Protein AF-A0A7W0X2H0-F1 (afdb_monomer_lite)

Foldseek 3Di:
DPDVVVVAVDPVRVVVVVVVVPPDDDQCVQQALVADRDDPVVLVVLLVVADPDDDPPDDVSVNCSPQDALQRLLVVLCVVLVHDSVCQLPCVSPPSNVSSLVCCCPRVVDPLCVSCVVSVHDSVCSVCVPDDPPDDDD

Structure (mmCIF, N/CA/C/O backbone):
data_AF-A0A7W0X2H0-F1
#
_entry.id   AF-A0A7W0X2H0-F1
#
loop_
_atom_site.group_PDB
_atom_site.id
_atom_site.type_symbol
_atom_site.label_atom_id
_atom_site.label_alt_id
_atom_site.label_comp_id
_atom_site.label_asym_id
_atom_site.label_entity_id
_atom_site.label_seq_id
_atom_site.pdbx_PDB_ins_code
_atom_site.Cartn_x
_atom_site.Cartn_y
_atom_site.Cartn_z
_atom_site.occupancy
_atom_site.B_iso_or_equiv
_atom_site.auth_seq_id
_atom_site.auth_comp_id
_atom_site.auth_asym_id
_atom_site.auth_atom_id
_atom_site.pdbx_PDB_model_num
ATOM 1 N N . MET A 1 1 ? -18.647 8.194 25.530 1.00 43.66 1 MET A N 1
ATOM 2 C CA . MET A 1 1 ? -17.695 7.068 25.578 1.00 43.66 1 MET A CA 1
ATOM 3 C C . MET A 1 1 ? -18.472 5.915 26.166 1.00 43.66 1 MET A C 1
ATOM 5 O O . MET A 1 1 ? -18.734 5.948 27.361 1.00 43.66 1 MET A O 1
ATOM 9 N N . ASP A 1 2 ? -18.954 5.002 25.325 1.00 52.41 2 ASP A N 1
ATOM 10 C CA . ASP A 1 2 ? -19.638 3.802 25.806 1.00 52.41 2 ASP A CA 1
ATOM 11 C C . ASP A 1 2 ? -18.669 2.992 26.666 1.00 52.41 2 ASP A C 1
ATOM 13 O O . ASP A 1 2 ? -17.510 2.786 26.295 1.00 52.41 2 ASP A O 1
ATOM 17 N N . ASP A 1 3 ? -19.120 2.616 27.860 1.00 71.25 3 ASP A N 1
ATOM 18 C CA . ASP A 1 3 ? -18.309 1.893 28.826 1.00 71.25 3 ASP A CA 1
ATOM 19 C C . ASP A 1 3 ? -17.981 0.518 28.238 1.00 71.25 3 ASP A C 1
ATOM 21 O O . ASP A 1 3 ? -18.863 -0.318 28.052 1.00 71.25 3 ASP A O 1
ATOM 25 N N . VAL A 1 4 ? -16.706 0.267 27.938 1.00 66.12 4 VAL A N 1
ATOM 26 C CA . VAL A 1 4 ? -16.220 -1.024 27.420 1.00 66.12 4 VAL A CA 1
ATOM 27 C C . VAL A 1 4 ? -16.637 -2.173 28.349 1.00 66.12 4 VAL A C 1
ATOM 29 O O . VAL A 1 4 ? -16.799 -3.305 27.903 1.00 66.12 4 VAL A O 1
ATOM 32 N N . ARG A 1 5 ? -16.901 -1.889 29.632 1.00 62.22 5 ARG A N 1
ATOM 33 C CA . ARG A 1 5 ? -17.443 -2.859 30.594 1.00 62.22 5 ARG A CA 1
ATOM 34 C C . ARG A 1 5 ? -18.857 -3.335 30.253 1.00 62.22 5 ARG A C 1
ATOM 36 O O . ARG A 1 5 ? -19.198 -4.444 30.633 1.00 62.22 5 ARG A O 1
ATOM 43 N N . ALA A 1 6 ? -19.654 -2.564 29.515 1.00 74.88 6 ALA A N 1
ATOM 44 C CA . ALA A 1 6 ? -20.973 -2.990 29.042 1.00 74.88 6 ALA A CA 1
ATOM 45 C C . ALA A 1 6 ? -20.890 -4.075 27.952 1.00 74.88 6 ALA A C 1
ATOM 47 O O . ALA A 1 6 ? -21.833 -4.841 27.777 1.00 74.88 6 ALA A O 1
ATOM 48 N N . LEU A 1 7 ? -19.755 -4.175 27.247 1.00 80.38 7 LEU A N 1
ATOM 49 C CA . LEU A 1 7 ? -19.509 -5.214 26.239 1.00 80.38 7 LEU A CA 1
ATOM 50 C C . LEU A 1 7 ? -19.139 -6.564 26.865 1.00 80.38 7 LEU A C 1
ATOM 52 O O . LEU A 1 7 ? -19.242 -7.597 26.206 1.00 80.38 7 LEU A O 1
ATOM 56 N N . PHE A 1 8 ? -18.717 -6.565 28.133 1.00 85.25 8 PHE A N 1
ATOM 57 C CA . PHE A 1 8 ? -18.277 -7.764 28.830 1.00 85.25 8 PHE A CA 1
ATOM 58 C C . PHE A 1 8 ? -19.107 -7.973 30.098 1.00 85.25 8 PHE A C 1
ATOM 60 O O . PHE A 1 8 ? -18.893 -7.281 31.092 1.00 85.25 8 PHE A O 1
ATOM 67 N N . PRO A 1 9 ? -19.999 -8.979 30.132 1.00 83.81 9 PRO A N 1
ATOM 68 C CA . PRO A 1 9 ? -20.901 -9.199 31.264 1.00 83.81 9 PRO A CA 1
ATOM 69 C C . PRO A 1 9 ? -20.174 -9.556 32.574 1.00 83.81 9 PRO A C 1
ATOM 71 O O . PRO A 1 9 ? -20.783 -9.565 33.639 1.00 83.81 9 PRO A O 1
ATOM 74 N N . SER A 1 10 ? -18.871 -9.862 32.525 1.00 89.56 10 SER A N 1
ATOM 75 C CA . SER A 1 10 ? -18.029 -10.054 33.707 1.00 89.56 10 SER A CA 1
ATOM 76 C C . SER A 1 10 ? -16.546 -9.800 33.412 1.00 89.56 10 SER A C 1
ATOM 78 O O . SER A 1 10 ? -16.099 -9.850 32.263 1.00 89.56 10 SER A O 1
ATOM 80 N N . ARG A 1 11 ? -15.738 -9.631 34.471 1.00 84.50 11 ARG A N 1
ATOM 81 C CA . ARG A 1 11 ? -14.264 -9.598 34.362 1.00 84.50 11 ARG A CA 1
ATOM 82 C C . ARG A 1 11 ? -13.686 -10.883 33.757 1.00 84.50 11 ARG A C 1
ATOM 84 O O . ARG A 1 11 ? -12.679 -10.816 33.062 1.00 84.50 11 ARG A O 1
ATOM 91 N N . GLY A 1 12 ? -14.318 -12.034 34.005 1.00 88.88 12 GLY A N 1
ATOM 92 C CA . GLY A 1 12 ? -13.902 -13.315 33.428 1.00 88.88 12 GLY A CA 1
ATOM 93 C C . GLY A 1 12 ? -14.095 -13.365 31.911 1.00 88.88 12 GLY A C 1
ATOM 94 O O . GLY A 1 12 ? -13.225 -13.874 31.211 1.00 88.88 12 GLY A O 1
ATOM 95 N N . ALA A 1 13 ? -15.183 -12.776 31.403 1.00 86.94 13 ALA A N 1
ATOM 96 C CA . ALA A 1 13 ? -15.444 -12.670 29.966 1.00 86.94 13 ALA A CA 1
ATOM 97 C C . ALA A 1 13 ? -14.427 -11.756 29.265 1.00 86.94 13 ALA A C 1
ATOM 99 O O . ALA A 1 13 ? -13.893 -12.125 28.224 1.00 86.94 13 ALA A O 1
ATOM 100 N N . TYR A 1 14 ? -14.097 -10.609 29.871 1.00 86.31 14 TYR A N 1
ATOM 101 C CA . TYR A 1 14 ? -13.036 -9.735 29.361 1.00 86.31 14 TYR A CA 1
ATOM 102 C C . TYR A 1 14 ? -11.674 -10.438 29.346 1.00 86.31 14 TYR A C 1
ATOM 104 O O . TYR A 1 14 ? -10.964 -10.382 28.347 1.00 86.31 14 TYR A O 1
ATOM 112 N N . ARG A 1 15 ? -11.319 -11.142 30.432 1.00 89.06 15 ARG A N 1
ATOM 113 C CA . ARG A 1 15 ? -10.052 -11.879 30.506 1.00 89.06 15 ARG A CA 1
ATOM 114 C C . ARG A 1 15 ? -9.951 -12.935 29.406 1.00 89.06 15 ARG A C 1
ATOM 116 O O . ARG A 1 15 ? -8.934 -12.973 28.731 1.00 89.06 15 ARG A O 1
ATOM 123 N N . ARG A 1 16 ? -11.010 -13.721 29.187 1.00 88.62 16 ARG A N 1
ATOM 124 C CA . ARG A 1 16 ? -11.045 -14.725 28.116 1.00 88.62 16 ARG A CA 1
ATOM 125 C C . ARG A 1 16 ? -10.884 -14.087 26.733 1.00 88.62 16 ARG A C 1
ATOM 127 O O . ARG A 1 16 ? -10.083 -14.570 25.952 1.00 88.62 16 ARG A O 1
ATOM 134 N N . PHE A 1 17 ? -11.580 -12.983 26.459 1.00 87.31 17 PHE A N 1
ATOM 135 C CA . PHE A 1 17 ? -11.430 -12.248 25.199 1.00 87.31 17 PHE A CA 1
ATOM 136 C C . PHE A 1 17 ? -9.990 -11.755 24.972 1.00 87.31 17 PHE A C 1
ATOM 138 O O . PHE A 1 17 ? -9.471 -11.842 23.864 1.00 87.31 17 PHE A O 1
ATOM 145 N N . VAL A 1 18 ? -9.329 -11.253 26.021 1.00 88.19 18 VAL A N 1
ATOM 146 C CA . VAL A 1 18 ? -7.920 -10.839 25.938 1.00 88.19 18 VAL A CA 1
ATOM 147 C C . VAL A 1 18 ? -7.011 -12.046 25.713 1.00 88.19 18 VAL A C 1
ATOM 149 O O . VAL A 1 18 ? -6.156 -11.986 24.840 1.00 88.19 18 VAL A O 1
ATOM 152 N N . GLU A 1 19 ? -7.205 -13.135 26.459 1.00 90.38 19 GLU A N 1
ATOM 153 C CA . GLU A 1 19 ? -6.441 -14.382 26.306 1.00 90.38 19 GLU A CA 1
ATOM 154 C C . GLU A 1 19 ? -6.577 -14.967 24.892 1.00 90.38 19 GLU A C 1
ATOM 156 O O . GLU A 1 19 ? -5.571 -15.355 24.308 1.00 90.38 19 GLU A O 1
ATOM 161 N N . GLU A 1 20 ? -7.780 -14.951 24.312 1.00 87.25 20 GLU A N 1
ATOM 162 C CA . GLU A 1 20 ? -8.044 -15.369 22.926 1.00 87.25 20 GLU A CA 1
ATOM 163 C C . GLU A 1 20 ? -7.354 -14.468 21.888 1.00 87.25 20 GLU A C 1
ATOM 165 O O . GLU A 1 20 ? -7.015 -14.931 20.805 1.00 87.25 20 GLU A O 1
ATOM 170 N N . GLY A 1 21 ? -7.131 -13.189 22.199 1.00 82.88 21 GLY A N 1
ATOM 171 C CA . GLY A 1 21 ? -6.429 -12.258 21.312 1.00 82.88 21 GLY A CA 1
ATOM 172 C C . GLY A 1 21 ? -4.900 -12.309 21.414 1.00 82.88 21 GLY A C 1
ATOM 173 O O . GLY A 1 21 ? -4.213 -11.760 20.550 1.00 82.88 21 GLY A O 1
ATOM 174 N N . ILE A 1 22 ? -4.340 -12.928 22.458 1.00 86.88 22 ILE A N 1
ATOM 175 C CA . ILE A 1 22 ? -2.886 -13.022 22.642 1.00 86.88 22 ILE A CA 1
ATOM 176 C C . ILE A 1 22 ? -2.322 -14.075 21.684 1.00 86.88 22 ILE A C 1
ATOM 178 O O . ILE A 1 22 ? -2.674 -15.246 21.745 1.00 86.88 22 ILE A O 1
ATOM 182 N N . GLY A 1 23 ? -1.389 -13.660 20.824 1.00 80.38 23 GLY A N 1
ATOM 183 C CA . GLY A 1 23 ? -0.731 -14.545 19.854 1.00 80.38 23 GLY A CA 1
ATOM 184 C C . GLY A 1 23 ? -1.469 -14.678 18.521 1.00 80.38 23 GLY A C 1
ATOM 185 O O . GLY A 1 23 ? -0.906 -15.224 17.574 1.00 80.38 23 GLY A O 1
ATOM 186 N N . GLU A 1 24 ? -2.677 -14.124 18.418 1.00 83.06 24 GLU A N 1
ATOM 187 C CA . GLU A 1 24 ? -3.383 -13.991 17.149 1.00 83.06 24 GLU A CA 1
ATOM 188 C C . GLU A 1 24 ? -2.717 -12.961 16.233 1.00 83.06 24 GLU A C 1
ATOM 190 O O . GLU A 1 24 ? -1.999 -12.049 16.664 1.00 83.06 24 GLU A O 1
ATOM 195 N N . ASN A 1 25 ? -2.972 -13.095 14.930 1.00 80.94 25 ASN A N 1
ATOM 196 C CA . ASN A 1 25 ? -2.461 -12.141 13.955 1.00 80.94 25 ASN A CA 1
ATOM 197 C C . ASN A 1 25 ? -2.979 -10.734 14.267 1.00 80.94 25 ASN A C 1
ATOM 199 O O . ASN A 1 25 ? -4.173 -10.524 14.488 1.00 80.94 25 ASN A O 1
ATOM 203 N N . SER A 1 26 ? -2.078 -9.748 14.227 1.00 80.44 26 SER A N 1
ATOM 204 C CA . SER A 1 26 ? -2.447 -8.349 14.430 1.00 80.44 26 SER A CA 1
ATOM 205 C C . SER A 1 26 ? -3.575 -7.965 13.477 1.00 80.44 26 SER A C 1
ATOM 207 O O . SER A 1 26 ? -3.412 -8.030 12.258 1.00 80.44 26 SER A O 1
ATOM 209 N N . LEU A 1 27 ? -4.706 -7.512 14.024 1.00 74.62 27 LEU A N 1
ATOM 210 C CA . LEU A 1 27 ? -5.824 -7.004 13.225 1.00 74.62 27 LEU A CA 1
ATOM 211 C C . LEU A 1 27 ? -5.348 -5.903 12.270 1.00 74.62 27 LEU A C 1
ATOM 213 O O . LEU A 1 27 ? -5.800 -5.824 11.131 1.00 74.62 27 LEU A O 1
ATOM 217 N N . TRP A 1 28 ? -4.358 -5.116 12.695 1.00 79.81 28 TRP A N 1
ATOM 218 C CA . TRP A 1 28 ? -3.752 -4.043 11.913 1.00 79.81 28 TRP A CA 1
ATOM 219 C C . TRP A 1 28 ? -2.953 -4.522 10.699 1.00 79.81 28 TRP A C 1
ATOM 221 O O . TRP A 1 28 ? -2.717 -3.721 9.798 1.00 79.81 28 TRP A O 1
ATOM 231 N N . ALA A 1 29 ? -2.591 -5.806 10.613 1.00 73.50 29 ALA A N 1
ATOM 232 C CA . ALA A 1 29 ? -1.928 -6.364 9.432 1.00 73.50 29 ALA A CA 1
ATOM 233 C C . ALA A 1 29 ? -2.786 -6.220 8.158 1.00 73.50 29 ALA A C 1
ATOM 235 O O . ALA A 1 29 ? -2.257 -6.143 7.051 1.00 73.50 29 ALA A O 1
ATOM 236 N N . GLY A 1 30 ? -4.114 -6.147 8.309 1.00 73.56 30 GLY A N 1
ATOM 237 C CA . GLY A 1 30 ? -5.059 -5.923 7.214 1.00 73.56 30 GLY A CA 1
ATOM 238 C C . GLY A 1 30 ? -5.415 -4.456 6.954 1.00 73.56 30 GLY A C 1
ATOM 239 O O . GLY A 1 30 ? -6.287 -4.202 6.122 1.00 73.56 30 GLY A O 1
ATOM 240 N N . LEU A 1 31 ? -4.805 -3.495 7.660 1.00 79.50 31 LEU A N 1
ATOM 241 C CA . LEU A 1 31 ? -5.141 -2.077 7.530 1.00 79.50 31 LEU A CA 1
ATOM 242 C C . LEU A 1 31 ? -4.594 -1.503 6.214 1.00 79.50 31 LEU A C 1
ATOM 244 O O . LEU A 1 31 ? -3.391 -1.498 5.960 1.00 79.50 31 LEU A O 1
ATOM 248 N N . ARG A 1 32 ? -5.484 -0.978 5.370 1.00 75.94 32 ARG A N 1
ATOM 249 C CA . ARG A 1 32 ? -5.180 -0.406 4.0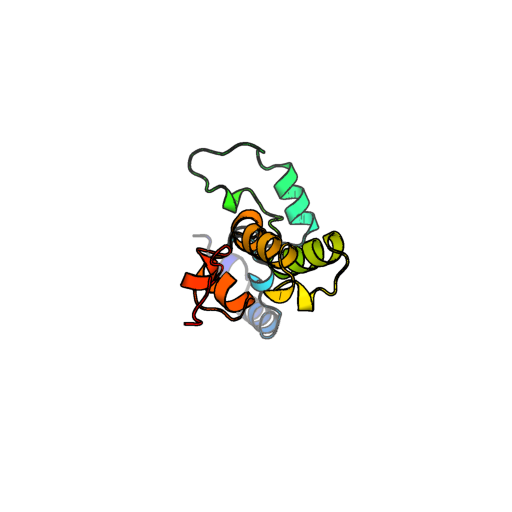52 1.00 75.94 32 ARG A CA 1
ATOM 250 C C . ARG A 1 32 ? -5.416 1.097 4.059 1.00 75.94 32 ARG A C 1
ATOM 252 O O . ARG A 1 32 ? -6.474 1.571 4.477 1.00 75.94 32 ARG A O 1
ATOM 259 N N . GLY A 1 33 ? -4.409 1.850 3.614 1.00 71.69 33 GLY A N 1
ATOM 260 C CA . GLY A 1 33 ? -4.478 3.313 3.535 1.00 71.69 33 GLY A CA 1
ATOM 261 C C . GLY A 1 33 ? -4.759 3.993 4.879 1.00 71.69 33 GLY A C 1
ATOM 262 O O . GLY A 1 33 ? -5.349 5.064 4.883 1.00 71.69 33 GLY A O 1
ATOM 263 N N . GLN A 1 34 ? -4.398 3.345 5.997 1.00 75.50 34 GLN A N 1
ATOM 264 C CA . GLN A 1 34 ? -4.659 3.784 7.380 1.00 75.50 34 GLN A CA 1
ATOM 265 C C . GLN A 1 34 ? -6.146 3.952 7.754 1.00 75.50 34 GLN A C 1
ATOM 267 O O . GLN A 1 34 ? -6.453 4.467 8.824 1.00 75.50 34 GLN A O 1
ATOM 272 N N . ILE A 1 35 ? -7.071 3.509 6.896 1.00 81.69 35 ILE A N 1
ATOM 273 C CA . ILE A 1 35 ? -8.513 3.782 7.040 1.00 81.69 35 ILE A CA 1
ATOM 274 C C . ILE A 1 35 ? -9.346 2.513 6.945 1.00 81.69 35 ILE A C 1
ATOM 276 O O . ILE A 1 35 ? -10.345 2.372 7.649 1.00 81.69 35 ILE A O 1
ATOM 280 N N . TYR A 1 36 ? -8.960 1.583 6.077 1.00 84.62 36 TYR A N 1
ATOM 281 C CA . TYR A 1 36 ? -9.792 0.435 5.762 1.00 84.62 36 TYR A CA 1
ATOM 282 C C . TYR A 1 36 ? -9.245 -0.828 6.403 1.00 84.62 36 TYR A C 1
ATOM 284 O O . TYR A 1 36 ? -8.157 -1.278 6.059 1.00 84.62 36 TYR A O 1
ATOM 292 N N . LEU A 1 37 ? -10.022 -1.423 7.303 1.00 84.50 37 LEU A N 1
ATOM 293 C CA . LEU A 1 37 ? -9.711 -2.706 7.915 1.00 84.50 37 LEU A CA 1
ATOM 294 C C . LEU A 1 37 ? -10.714 -3.753 7.433 1.00 84.50 37 LEU A C 1
ATOM 296 O O . LEU A 1 37 ? -11.894 -3.701 7.776 1.00 84.50 37 LEU A O 1
ATOM 300 N N . GLY A 1 38 ? -10.263 -4.688 6.600 1.00 80.44 38 GLY A N 1
ATOM 301 C CA . GLY A 1 38 ? -11.131 -5.733 6.068 1.00 80.44 38 GLY A CA 1
ATOM 302 C C . GLY A 1 38 ? -10.502 -6.538 4.936 1.00 80.44 38 GLY A C 1
ATOM 303 O O . GLY A 1 38 ? -9.439 -6.206 4.417 1.00 80.44 38 GLY A O 1
ATOM 304 N N . ARG A 1 39 ? -11.189 -7.616 4.545 1.00 81.69 39 ARG A N 1
ATOM 305 C CA . ARG A 1 39 ? -10.789 -8.472 3.417 1.00 81.69 39 ARG A CA 1
ATOM 306 C C . ARG A 1 39 ? -11.021 -7.776 2.074 1.00 81.69 39 ARG A C 1
ATOM 308 O O . ARG A 1 39 ? -11.834 -6.860 1.975 1.00 81.69 39 ARG A O 1
ATOM 315 N N . GLU A 1 40 ? -10.367 -8.264 1.026 1.00 82.12 40 GLU A N 1
ATOM 316 C CA . GLU A 1 40 ? -10.418 -7.675 -0.319 1.00 82.12 40 GLU A CA 1
ATOM 317 C C . GLU A 1 40 ? -11.852 -7.458 -0.841 1.00 82.12 40 GLU A C 1
ATOM 319 O O . GLU A 1 40 ? -12.165 -6.395 -1.372 1.00 82.12 40 GLU A O 1
ATOM 324 N N . ASP A 1 41 ? -12.771 -8.400 -0.607 1.00 85.56 41 ASP A N 1
ATOM 325 C CA . ASP A 1 41 ? -14.176 -8.253 -1.020 1.00 85.56 41 ASP A CA 1
ATOM 326 C C . ASP A 1 41 ? -14.893 -7.089 -0.332 1.00 85.56 41 ASP A C 1
ATOM 328 O O . ASP A 1 41 ? -15.782 -6.464 -0.917 1.00 85.56 41 ASP A O 1
ATOM 332 N N . PHE A 1 42 ? -14.537 -6.796 0.922 1.00 87.31 42 PHE A N 1
ATOM 333 C CA . PHE A 1 42 ? -15.046 -5.620 1.620 1.00 87.31 42 PHE A CA 1
ATOM 334 C C . PHE A 1 42 ? -14.500 -4.346 0.977 1.00 87.31 42 PHE A C 1
ATOM 336 O O . PHE A 1 42 ? -15.283 -3.450 0.669 1.00 87.31 42 PHE A O 1
ATOM 343 N N . LEU A 1 43 ? -13.199 -4.303 0.684 1.00 86.75 43 LEU A N 1
ATOM 344 C CA . LEU A 1 43 ? -12.567 -3.162 0.018 1.00 86.75 43 LEU A CA 1
ATOM 345 C C . LEU A 1 43 ? -13.178 -2.905 -1.365 1.00 86.75 43 LEU A C 1
ATOM 347 O O . LEU A 1 43 ? -13.532 -1.769 -1.661 1.00 86.75 43 LEU A O 1
ATOM 351 N N . LYS A 1 44 ? -13.434 -3.956 -2.157 1.00 88.12 44 LYS A N 1
ATOM 352 C CA . LYS A 1 44 ? -14.156 -3.873 -3.442 1.00 88.12 44 LYS A CA 1
ATOM 353 C C . LYS A 1 44 ? -15.561 -3.290 -3.288 1.00 88.12 44 LYS A C 1
ATOM 355 O O . LYS A 1 44 ? -16.011 -2.515 -4.129 1.00 88.12 44 LYS A O 1
ATOM 360 N N . ARG A 1 45 ? -16.292 -3.662 -2.229 1.00 88.75 45 ARG A N 1
ATOM 361 C CA . ARG A 1 45 ? -17.618 -3.078 -1.947 1.00 88.75 45 ARG A CA 1
ATOM 362 C C . ARG A 1 45 ? -17.524 -1.604 -1.573 1.00 88.75 45 ARG A C 1
ATOM 364 O O . ARG A 1 45 ? -18.395 -0.841 -1.980 1.00 88.75 45 ARG A O 1
ATOM 371 N N . VAL A 1 46 ? -16.514 -1.226 -0.793 1.00 88.25 46 VAL A N 1
ATOM 372 C CA . VAL A 1 46 ? -16.273 0.167 -0.406 1.00 88.25 46 VAL A CA 1
ATOM 373 C C . VAL A 1 46 ? -15.890 0.997 -1.627 1.00 88.25 46 VAL A C 1
ATOM 375 O O . VAL A 1 46 ? -16.508 2.029 -1.849 1.00 88.25 46 VAL A O 1
ATOM 378 N N . GLU A 1 47 ? -14.967 0.519 -2.460 1.00 87.88 47 GLU A N 1
ATOM 379 C CA . GLU A 1 47 ? -14.518 1.213 -3.672 1.00 87.88 47 GLU A CA 1
ATOM 380 C C . GLU A 1 47 ? -15.679 1.579 -4.595 1.00 87.88 47 GLU A C 1
ATOM 382 O O . GLU A 1 47 ? -15.813 2.730 -4.995 1.00 87.88 47 GLU A O 1
ATOM 387 N N . ARG A 1 48 ? -16.596 0.633 -4.841 1.00 88.12 48 ARG A N 1
ATOM 388 C CA . ARG A 1 48 ? -17.796 0.878 -5.659 1.00 88.12 48 ARG A CA 1
ATOM 389 C C . ARG A 1 48 ? -18.726 1.958 -5.103 1.00 88.12 48 ARG A C 1
ATOM 391 O O . ARG A 1 48 ? -19.569 2.460 -5.839 1.00 88.12 48 ARG A O 1
ATOM 398 N N . ARG A 1 49 ? -18.636 2.267 -3.808 1.00 89.00 49 ARG A N 1
ATOM 399 C CA . ARG A 1 49 ? -19.442 3.302 -3.142 1.00 89.00 49 ARG A CA 1
ATOM 400 C C . ARG A 1 49 ? -18.713 4.640 -3.057 1.00 89.00 49 ARG A C 1
ATOM 402 O O . ARG A 1 49 ? -19.354 5.645 -2.755 1.00 89.00 49 ARG A O 1
ATOM 409 N N . LEU A 1 50 ? -17.400 4.659 -3.278 1.00 87.00 50 LEU A N 1
ATOM 410 C CA . LEU A 1 50 ? -16.623 5.887 -3.244 1.00 87.00 50 LEU A CA 1
ATOM 411 C C . LEU A 1 50 ? -16.839 6.685 -4.535 1.00 87.00 50 LEU A C 1
ATOM 413 O O . LEU A 1 50 ? -16.975 6.115 -5.618 1.00 87.00 50 LEU A O 1
ATOM 417 N N . PRO A 1 51 ? -16.878 8.020 -4.445 1.00 82.94 51 PRO A N 1
ATOM 418 C CA . PRO A 1 51 ? -16.974 8.855 -5.628 1.00 82.94 51 PRO A CA 1
ATOM 419 C C . PRO A 1 51 ? -15.671 8.775 -6.433 1.00 82.94 51 PRO A C 1
ATOM 421 O O . PRO A 1 51 ? -14.590 8.989 -5.896 1.00 82.94 51 PRO A O 1
ATOM 424 N N . GLY A 1 52 ? -15.772 8.581 -7.751 1.00 77.69 52 GLY A N 1
ATOM 425 C CA . GLY A 1 52 ? -14.614 8.637 -8.662 1.00 77.69 52 GLY A CA 1
ATOM 426 C C . GLY A 1 52 ? -14.012 10.042 -8.841 1.00 77.69 52 GLY A C 1
ATOM 427 O O . GLY A 1 52 ? -13.045 10.219 -9.578 1.00 77.69 52 GLY A O 1
ATOM 428 N N . ARG A 1 53 ? -14.586 11.057 -8.182 1.00 81.62 53 ARG A N 1
ATOM 429 C CA . ARG A 1 53 ? -14.130 12.452 -8.201 1.00 81.62 53 ARG A CA 1
ATOM 430 C C . ARG A 1 53 ? -13.563 12.856 -6.837 1.00 81.62 53 ARG A C 1
ATOM 432 O O . ARG A 1 53 ? -14.024 12.336 -5.821 1.00 81.62 53 ARG A O 1
ATOM 439 N N . PRO A 1 54 ? -12.630 13.824 -6.788 1.00 82.19 54 PRO A N 1
ATOM 440 C CA . PRO A 1 54 ? -12.134 14.360 -5.526 1.00 82.19 54 PRO A CA 1
ATOM 441 C C . PRO A 1 54 ? -13.275 14.859 -4.631 1.00 82.19 54 PRO A C 1
ATOM 443 O O . PRO A 1 54 ? -14.187 15.545 -5.098 1.00 82.19 54 PRO A O 1
ATOM 446 N N . VAL A 1 55 ? -13.202 14.540 -3.339 1.00 86.06 55 VAL A N 1
ATOM 447 C CA . VAL A 1 55 ? -14.119 15.053 -2.313 1.00 86.06 55 VAL A CA 1
ATOM 448 C C . VAL A 1 55 ? -13.402 16.146 -1.533 1.00 86.06 55 VAL A C 1
ATOM 450 O O . VAL A 1 55 ? -12.274 15.960 -1.079 1.00 86.06 55 VAL A O 1
ATOM 453 N N . LYS A 1 56 ? -14.046 17.306 -1.377 1.00 88.81 56 LYS A N 1
ATOM 454 C CA . LYS A 1 56 ? -13.471 18.429 -0.630 1.00 88.81 56 LYS A CA 1
ATOM 455 C C . LYS A 1 56 ? -13.185 18.000 0.813 1.00 88.81 56 LYS A C 1
ATOM 457 O O . LYS A 1 56 ? -14.065 17.474 1.483 1.00 88.81 56 LYS A O 1
ATOM 462 N N . GLY A 1 57 ? -11.960 18.240 1.279 1.00 85.31 57 GLY A N 1
ATOM 463 C CA . GLY A 1 57 ? -11.535 17.905 2.642 1.00 85.31 57 GLY A CA 1
ATOM 464 C C . GLY A 1 57 ? -11.120 16.446 2.858 1.00 85.31 57 GLY A C 1
ATOM 465 O O . GLY A 1 57 ? -10.750 16.101 3.974 1.00 85.31 57 GLY A O 1
ATOM 466 N N . ILE A 1 58 ? -11.132 15.599 1.821 1.00 82.81 58 ILE A N 1
ATOM 467 C CA . ILE A 1 58 ? -10.658 14.212 1.910 1.00 82.81 58 ILE A CA 1
ATOM 468 C C . ILE A 1 58 ? -9.470 14.022 0.965 1.00 82.81 58 ILE A C 1
ATOM 470 O O . ILE A 1 58 ? -9.542 14.336 -0.224 1.00 82.81 58 ILE A O 1
ATOM 474 N N . ALA A 1 59 ? -8.361 13.500 1.491 1.00 81.44 59 ALA A N 1
ATOM 475 C CA . ALA A 1 59 ? -7.190 13.173 0.685 1.00 81.44 59 ALA A CA 1
ATOM 476 C C . ALA A 1 59 ? -7.521 12.073 -0.337 1.00 81.44 59 ALA A C 1
ATOM 478 O O . ALA A 1 59 ? -8.212 11.109 -0.017 1.00 81.44 59 ALA A O 1
ATOM 479 N N . ARG A 1 60 ? -6.982 12.166 -1.561 1.00 78.88 60 ARG A N 1
ATOM 480 C CA . ARG A 1 60 ? -7.225 11.155 -2.615 1.00 78.88 60 ARG A CA 1
ATOM 481 C C . ARG A 1 60 ? -6.803 9.748 -2.191 1.00 78.88 60 ARG A C 1
ATOM 483 O O . ARG A 1 60 ? -7.480 8.793 -2.535 1.00 78.88 60 ARG A O 1
ATOM 490 N N . SER A 1 61 ? -5.749 9.626 -1.383 1.00 76.31 61 SER A N 1
ATOM 491 C CA . SER A 1 61 ? -5.306 8.348 -0.809 1.00 76.31 61 SER A CA 1
ATOM 492 C C . SER A 1 61 ? -6.358 7.656 0.046 1.00 76.31 61 SER A C 1
ATOM 494 O O . SER A 1 61 ? -6.367 6.434 0.125 1.00 76.31 61 SER A O 1
ATOM 496 N N . HIS A 1 62 ? -7.254 8.423 0.661 1.00 81.94 62 HIS A N 1
ATOM 497 C CA . HIS A 1 62 ? -8.355 7.891 1.453 1.00 81.94 62 HIS A CA 1
ATOM 498 C C . HIS A 1 62 ? -9.521 7.434 0.580 1.00 81.94 62 HIS A C 1
ATOM 500 O O . HIS A 1 62 ? -10.453 6.848 1.100 1.00 81.94 62 HIS A O 1
ATOM 506 N N . LEU A 1 63 ? -9.497 7.712 -0.726 1.00 83.88 63 LEU A N 1
ATOM 507 C CA . LEU A 1 63 ? -10.539 7.323 -1.674 1.00 83.88 63 LEU A CA 1
ATOM 508 C C . LEU A 1 63 ? -10.127 6.110 -2.530 1.00 83.88 63 LEU A C 1
ATOM 510 O O . LEU A 1 63 ? -10.855 5.734 -3.442 1.00 83.88 63 LEU A O 1
ATOM 514 N N . GLU A 1 64 ? -8.978 5.492 -2.240 1.00 83.25 64 GLU A N 1
ATOM 515 C CA . GLU A 1 64 ? -8.384 4.402 -3.029 1.00 83.25 64 GLU A CA 1
ATOM 516 C C . GLU A 1 64 ? -8.162 3.141 -2.161 1.00 83.25 64 GLU A C 1
ATOM 518 O O . GLU A 1 64 ? -7.028 2.793 -1.828 1.00 83.25 64 GLU A O 1
ATOM 523 N N . PRO A 1 65 ? -9.231 2.432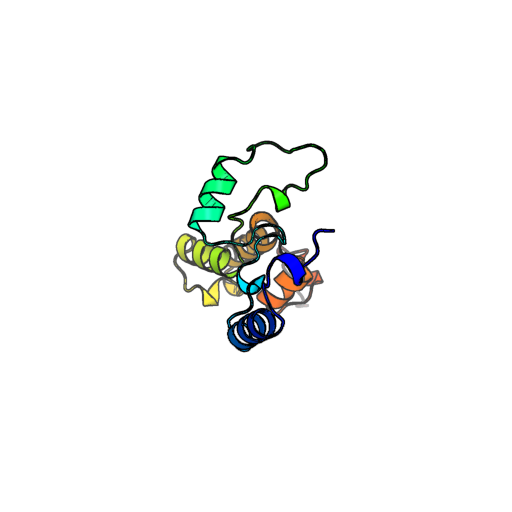 -1.752 1.00 83.38 65 PRO A N 1
ATOM 524 C CA . PRO A 1 65 ? -9.139 1.279 -0.850 1.00 83.38 65 PRO A CA 1
ATOM 525 C C . PRO A 1 65 ? -8.415 0.067 -1.459 1.00 83.38 65 PRO A C 1
ATOM 527 O O . PRO A 1 65 ? -7.844 -0.723 -0.710 1.00 83.38 65 PRO A O 1
ATOM 530 N N . LEU A 1 66 ? -8.408 -0.084 -2.790 1.00 82.69 66 LEU A N 1
ATOM 531 C CA . LEU A 1 66 ? -7.674 -1.140 -3.507 1.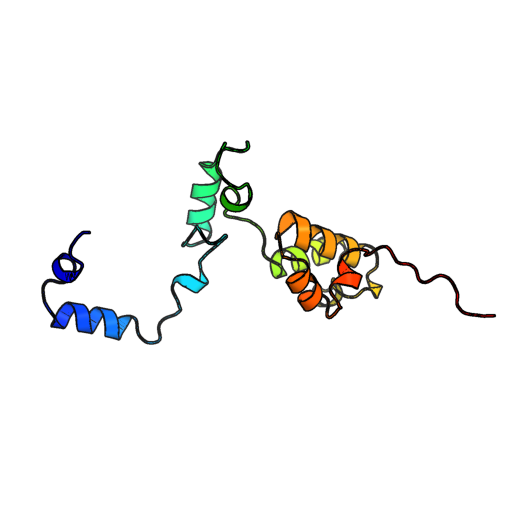00 82.69 66 LEU A CA 1
ATOM 532 C C . LEU A 1 66 ? -6.345 -0.653 -4.090 1.00 82.69 66 LEU A C 1
ATOM 534 O O . LEU A 1 66 ? -5.828 -1.242 -5.041 1.00 82.69 66 LEU A O 1
ATOM 538 N N . ARG A 1 67 ? -5.774 0.416 -3.525 1.00 84.31 67 ARG A N 1
ATOM 539 C CA . ARG A 1 67 ? -4.457 0.896 -3.931 1.00 84.31 67 ARG A CA 1
ATOM 540 C C . ARG A 1 67 ? -3.446 -0.268 -3.953 1.00 84.31 67 ARG A C 1
ATOM 542 O O . ARG A 1 67 ? -3.293 -0.950 -2.933 1.00 84.31 67 ARG A O 1
ATOM 549 N N . PRO A 1 68 ? -2.749 -0.504 -5.079 1.00 84.62 68 PRO A N 1
ATOM 550 C CA . PRO A 1 68 ? -1.786 -1.592 -5.174 1.00 84.62 68 PRO A CA 1
ATOM 551 C C . PRO A 1 68 ? -0.599 -1.342 -4.238 1.00 84.62 68 PRO A C 1
ATOM 553 O O . PRO A 1 68 ? -0.102 -0.224 -4.127 1.00 84.62 68 PRO A O 1
ATOM 556 N N . GLY A 1 69 ? -0.137 -2.395 -3.563 1.00 83.44 69 GLY A N 1
ATOM 557 C CA . GLY A 1 69 ? 1.123 -2.365 -2.815 1.00 83.44 69 GLY A CA 1
ATOM 558 C C . GLY A 1 69 ? 2.338 -2.579 -3.724 1.00 83.44 69 GLY A C 1
ATOM 559 O O . GLY A 1 69 ? 2.178 -2.944 -4.889 1.00 83.44 69 GLY A O 1
ATOM 560 N N . ALA A 1 70 ? 3.548 -2.421 -3.176 1.00 84.50 70 ALA A N 1
ATOM 561 C CA . ALA A 1 70 ? 4.811 -2.569 -3.913 1.00 84.50 70 ALA A CA 1
ATOM 562 C C . ALA A 1 70 ? 4.903 -3.890 -4.696 1.00 84.50 70 ALA A C 1
ATOM 564 O O . ALA A 1 70 ? 5.032 -3.872 -5.915 1.00 84.50 70 ALA A O 1
ATOM 565 N N . ALA A 1 71 ? 4.674 -5.020 -4.022 1.00 85.31 71 ALA A N 1
ATOM 566 C CA . ALA A 1 71 ? 4.714 -6.344 -4.646 1.00 85.31 71 ALA A CA 1
ATOM 567 C C . ALA A 1 71 ? 3.713 -6.507 -5.809 1.00 85.31 71 ALA A C 1
ATOM 569 O O . ALA A 1 71 ? 3.996 -7.191 -6.789 1.00 85.31 71 ALA A O 1
ATOM 570 N N . ALA A 1 72 ? 2.541 -5.863 -5.729 1.00 87.25 72 ALA A N 1
ATOM 571 C CA . ALA A 1 72 ? 1.555 -5.898 -6.809 1.00 87.25 72 ALA A CA 1
ATOM 572 C C . ALA A 1 72 ? 2.003 -5.056 -8.015 1.00 87.25 72 ALA A C 1
ATOM 574 O O . ALA A 1 72 ? 1.765 -5.450 -9.157 1.00 87.25 72 ALA A O 1
ATOM 575 N N . ILE A 1 73 ? 2.675 -3.924 -7.767 1.00 90.56 73 ILE A N 1
ATOM 576 C CA . ILE A 1 73 ? 3.309 -3.123 -8.820 1.00 90.56 73 ILE A CA 1
ATOM 577 C C . ILE A 1 73 ? 4.429 -3.921 -9.489 1.00 90.56 73 ILE A C 1
ATOM 579 O O . ILE A 1 73 ? 4.422 -4.041 -10.712 1.00 90.56 73 ILE A O 1
ATOM 583 N N . GLU A 1 74 ? 5.338 -4.511 -8.712 1.00 90.62 74 GLU A N 1
ATOM 584 C CA . GLU A 1 74 ? 6.445 -5.323 -9.231 1.00 90.62 74 GLU A CA 1
ATOM 585 C C . GLU A 1 74 ? 5.933 -6.469 -10.106 1.00 90.62 74 GLU A C 1
ATOM 587 O O . GLU A 1 74 ? 6.331 -6.580 -11.263 1.00 90.62 74 GLU A O 1
ATOM 592 N N . ALA A 1 75 ? 4.973 -7.258 -9.614 1.00 90.38 75 ALA A N 1
ATOM 593 C CA . ALA A 1 75 ? 4.373 -8.347 -10.382 1.00 90.38 75 ALA A CA 1
ATOM 594 C C . ALA A 1 75 ? 3.687 -7.859 -11.674 1.00 90.38 75 ALA A C 1
ATOM 596 O O . ALA A 1 75 ? 3.801 -8.499 -12.724 1.00 90.38 75 ALA A O 1
ATOM 597 N N . GLY A 1 76 ? 2.985 -6.722 -11.617 1.00 92.75 76 GLY A N 1
ATOM 598 C CA . GLY A 1 76 ? 2.328 -6.122 -12.779 1.00 92.75 76 GLY A CA 1
ATOM 599 C C . GLY A 1 76 ? 3.321 -5.677 -13.854 1.00 92.75 76 GLY A C 1
ATOM 600 O O . GLY A 1 76 ? 3.126 -5.972 -15.036 1.00 92.75 76 GLY A O 1
ATOM 601 N N . VAL A 1 77 ? 4.410 -5.025 -13.443 1.00 93.81 77 VAL A N 1
ATOM 602 C CA . VAL A 1 77 ? 5.482 -4.589 -14.346 1.00 93.81 77 VAL A CA 1
ATOM 603 C C . VAL A 1 77 ? 6.231 -5.793 -14.914 1.00 93.81 77 VAL A C 1
ATOM 605 O O . VAL A 1 77 ? 6.406 -5.865 -16.129 1.00 93.81 77 VAL A O 1
ATOM 608 N N . ALA A 1 78 ? 6.584 -6.788 -14.094 1.00 94.19 78 ALA A N 1
ATOM 609 C CA . ALA A 1 78 ? 7.249 -8.003 -14.574 1.00 94.19 78 ALA A CA 1
ATOM 610 C C . ALA A 1 78 ? 6.426 -8.698 -15.663 1.00 94.19 78 ALA A C 1
ATOM 612 O O . ALA A 1 78 ? 6.952 -9.071 -16.710 1.00 94.19 78 ALA A O 1
ATOM 613 N N . LYS A 1 79 ? 5.108 -8.803 -15.455 1.00 96.00 79 LYS A N 1
ATOM 614 C CA . LYS A 1 79 ? 4.185 -9.362 -16.446 1.00 96.00 79 LYS A CA 1
ATOM 615 C C . LYS A 1 79 ? 4.154 -8.540 -17.737 1.00 96.00 79 LYS A C 1
ATOM 617 O O . LYS A 1 79 ? 4.197 -9.126 -18.818 1.00 96.00 79 LYS A O 1
ATOM 622 N N . ALA A 1 80 ? 4.080 -7.212 -17.641 1.00 95.44 80 ALA A N 1
ATOM 623 C CA . ALA A 1 80 ? 4.026 -6.326 -18.806 1.00 95.44 80 ALA A CA 1
ATOM 624 C C . ALA A 1 80 ? 5.307 -6.400 -19.655 1.00 95.44 80 ALA A C 1
ATOM 626 O O . ALA A 1 80 ? 5.229 -6.466 -20.881 1.00 95.44 80 ALA A O 1
ATOM 627 N N . TYR A 1 81 ? 6.468 -6.471 -19.001 1.00 93.81 81 TYR A N 1
ATOM 628 C CA . TYR A 1 81 ? 7.782 -6.551 -19.645 1.00 93.81 81 TYR A CA 1
ATOM 629 C C . TYR A 1 81 ? 8.276 -7.993 -19.861 1.00 93.81 81 TYR A C 1
ATOM 631 O O . TYR A 1 81 ? 9.392 -8.190 -20.332 1.00 93.81 81 TYR A O 1
ATOM 639 N N . ARG A 1 82 ? 7.447 -9.003 -19.549 1.00 95.31 82 ARG A N 1
ATOM 640 C CA . ARG A 1 82 ? 7.754 -10.444 -19.665 1.00 95.31 82 ARG A CA 1
ATOM 641 C C . ARG A 1 82 ? 9.092 -10.829 -19.024 1.00 95.31 82 ARG A C 1
ATOM 643 O O . ARG A 1 82 ? 9.906 -11.524 -19.627 1.00 95.31 82 ARG A O 1
ATOM 650 N N . MET A 1 83 ? 9.304 -10.386 -17.792 1.00 93.25 83 MET A N 1
ATOM 651 C CA . MET A 1 83 ? 10.509 -10.675 -17.017 1.00 93.25 83 MET A CA 1
ATOM 652 C C . MET A 1 83 ? 10.181 -11.234 -15.637 1.00 93.25 83 MET A C 1
ATOM 654 O O . MET A 1 83 ? 9.032 -11.221 -15.194 1.00 93.25 83 MET A O 1
ATOM 658 N N . ALA A 1 84 ? 11.208 -11.744 -14.964 1.00 87.94 84 ALA A N 1
ATOM 659 C CA . ALA A 1 84 ? 11.086 -12.231 -13.602 1.00 87.94 84 ALA A CA 1
ATOM 660 C C . ALA A 1 84 ? 10.871 -11.048 -12.622 1.00 87.94 84 ALA A C 1
ATOM 662 O O . ALA A 1 84 ? 11.523 -10.012 -12.790 1.00 87.94 84 ALA A O 1
ATOM 663 N N . PRO A 1 85 ? 9.949 -11.153 -11.639 1.00 81.50 85 PRO A N 1
ATOM 664 C CA . PRO A 1 85 ? 9.619 -10.054 -10.720 1.00 81.50 85 PRO A CA 1
ATOM 665 C C . PRO A 1 85 ? 10.809 -9.508 -9.930 1.00 81.50 85 PRO A C 1
ATOM 667 O O . PRO A 1 85 ? 10.931 -8.297 -9.773 1.00 81.50 85 PRO A O 1
ATOM 670 N N . ASP A 1 86 ? 11.721 -10.385 -9.517 1.00 83.88 86 ASP A N 1
ATOM 671 C CA . ASP A 1 86 ? 12.967 -10.048 -8.821 1.00 83.88 86 ASP A CA 1
ATOM 672 C C . ASP A 1 86 ? 13.887 -9.135 -9.646 1.00 83.88 86 ASP A C 1
ATOM 674 O O . ASP A 1 86 ? 14.702 -8.410 -9.081 1.00 83.88 86 ASP A O 1
ATOM 678 N N . ARG A 1 87 ? 13.724 -9.100 -10.976 1.00 86.31 87 ARG A N 1
ATOM 679 C CA . ARG A 1 87 ? 14.525 -8.247 -11.863 1.00 86.31 87 ARG A CA 1
ATOM 680 C C . ARG A 1 87 ? 13.940 -6.872 -12.141 1.00 86.31 87 ARG A C 1
ATOM 682 O O . ARG A 1 87 ? 14.643 -6.016 -12.681 1.00 86.31 87 ARG A O 1
ATOM 689 N N . VAL A 1 88 ? 12.682 -6.634 -11.787 1.00 87.75 88 VAL A N 1
ATOM 690 C CA . VAL A 1 88 ? 11.963 -5.398 -12.138 1.00 87.75 88 VAL A CA 1
ATOM 691 C C . VAL A 1 88 ? 12.627 -4.159 -11.537 1.00 87.75 88 VAL A C 1
ATOM 693 O O . VAL A 1 88 ? 12.699 -3.120 -12.189 1.00 87.75 88 VAL A O 1
ATOM 696 N N . LEU A 1 89 ? 13.152 -4.277 -10.316 1.00 87.56 89 LEU A N 1
ATOM 697 C CA . LEU A 1 89 ? 13.781 -3.174 -9.588 1.00 87.56 89 LEU A CA 1
ATOM 698 C C . LEU A 1 89 ? 15.297 -3.057 -9.823 1.00 87.56 89 LEU A C 1
ATOM 700 O O . LEU A 1 89 ? 15.940 -2.189 -9.235 1.00 87.56 89 LEU A O 1
ATOM 704 N N . HIS A 1 90 ? 15.878 -3.849 -10.730 1.00 86.81 90 HIS A N 1
ATOM 705 C CA . HIS A 1 90 ? 17.264 -3.655 -11.156 1.00 86.81 90 HIS A CA 1
ATOM 706 C C . HIS A 1 90 ? 17.371 -2.563 -12.222 1.00 86.81 90 HIS A C 1
ATOM 708 O O . HIS A 1 90 ? 16.695 -2.617 -13.246 1.00 86.81 90 HIS A O 1
ATOM 714 N N . ARG A 1 91 ? 18.308 -1.620 -12.054 1.00 82.38 91 ARG A N 1
ATOM 715 C CA . ARG A 1 91 ? 18.561 -0.544 -13.036 1.00 82.38 91 ARG A CA 1
ATOM 716 C C . ARG A 1 91 ? 18.876 -1.051 -14.447 1.00 82.38 91 ARG A C 1
ATOM 718 O O . ARG A 1 91 ? 18.500 -0.407 -15.419 1.00 82.38 91 ARG A O 1
ATOM 725 N N . ALA A 1 92 ? 19.511 -2.219 -14.560 1.00 86.06 92 ALA A N 1
ATOM 726 C CA . ALA A 1 92 ? 19.809 -2.862 -15.843 1.00 86.06 92 ALA A CA 1
ATOM 727 C C . ALA A 1 92 ? 18.546 -3.224 -16.651 1.00 86.06 92 ALA A C 1
ATOM 729 O O . ALA A 1 92 ? 18.622 -3.415 -17.861 1.00 86.06 92 ALA A O 1
ATOM 730 N N . SER A 1 93 ? 17.379 -3.277 -16.002 1.00 86.94 93 SER A N 1
ATOM 731 C CA . SER A 1 93 ? 16.083 -3.531 -16.638 1.00 86.94 93 SER A CA 1
ATOM 732 C C . SER A 1 93 ? 15.502 -2.296 -17.347 1.00 86.94 93 SER A C 1
ATOM 734 O O . SER A 1 93 ? 14.401 -2.370 -17.897 1.00 86.94 93 SER A O 1
ATOM 736 N N . GLY A 1 94 ? 16.225 -1.166 -17.348 1.00 90.44 94 GLY A N 1
ATOM 737 C CA . GLY A 1 94 ? 15.951 0.016 -18.167 1.00 90.44 94 GLY A CA 1
ATOM 738 C C . GLY A 1 94 ? 14.539 0.568 -17.974 1.00 90.44 94 GLY A C 1
ATOM 739 O O . GLY A 1 94 ? 14.180 1.052 -16.901 1.00 90.44 94 GLY A O 1
ATOM 740 N N . GLU A 1 95 ? 13.716 0.480 -19.016 1.00 91.19 95 GLU A N 1
ATOM 741 C CA . GLU A 1 95 ? 12.339 0.986 -19.008 1.00 91.19 95 GLU A CA 1
ATOM 742 C C . GLU A 1 95 ? 11.437 0.289 -17.980 1.00 91.19 95 GLU A C 1
ATOM 744 O O . GLU A 1 95 ? 10.580 0.941 -17.384 1.00 91.19 95 GLU A O 1
ATOM 749 N N . ALA A 1 96 ? 11.656 -1.001 -17.697 1.00 90.50 96 ALA A N 1
ATOM 750 C CA . ALA A 1 96 ? 10.897 -1.701 -16.659 1.00 90.50 96 ALA A CA 1
ATOM 751 C C . ALA A 1 96 ? 11.179 -1.112 -15.266 1.00 90.50 96 ALA A C 1
ATOM 753 O O . ALA A 1 96 ? 10.253 -0.912 -14.478 1.00 90.50 96 ALA A O 1
ATOM 754 N N . TYR A 1 97 ? 12.437 -0.750 -14.995 1.00 90.38 97 TYR A N 1
ATOM 755 C CA . TYR A 1 97 ? 12.838 -0.094 -13.751 1.00 90.38 97 TYR A CA 1
ATOM 756 C C . TYR A 1 97 ? 12.199 1.292 -13.618 1.00 90.38 97 TYR A C 1
ATOM 758 O O . TYR A 1 97 ? 11.588 1.599 -12.592 1.00 90.38 97 TYR A O 1
ATOM 766 N N . LYS A 1 98 ? 12.267 2.118 -14.672 1.00 91.19 98 LYS A N 1
ATOM 767 C CA . LYS A 1 98 ? 11.647 3.455 -14.679 1.00 91.19 98 LYS A CA 1
ATOM 768 C C . LYS A 1 98 ? 10.134 3.370 -14.464 1.00 91.19 98 LYS A C 1
ATOM 770 O O . LYS A 1 98 ? 9.590 4.105 -13.637 1.00 91.19 98 LYS A O 1
ATOM 775 N N . ALA A 1 99 ? 9.465 2.441 -15.150 1.00 91.25 99 ALA A N 1
ATOM 776 C CA . ALA A 1 99 ? 8.035 2.197 -14.988 1.00 91.25 99 ALA A CA 1
ATOM 777 C C . ALA A 1 99 ? 7.692 1.760 -13.555 1.00 91.25 99 ALA A C 1
ATOM 779 O O . ALA A 1 99 ? 6.751 2.292 -12.961 1.00 91.25 99 ALA A O 1
ATOM 780 N N . ALA A 1 100 ? 8.471 0.847 -12.971 1.00 91.31 100 ALA A N 1
ATOM 781 C CA . ALA A 1 100 ? 8.271 0.396 -11.599 1.00 91.31 100 ALA A CA 1
ATOM 782 C C . ALA A 1 100 ? 8.444 1.537 -10.589 1.00 91.31 100 ALA A C 1
ATOM 784 O O . ALA A 1 100 ? 7.539 1.779 -9.794 1.00 91.31 100 ALA A O 1
ATOM 785 N N . VAL A 1 101 ? 9.538 2.302 -10.660 1.00 89.44 101 VAL A N 1
ATOM 786 C CA . VAL A 1 101 ? 9.781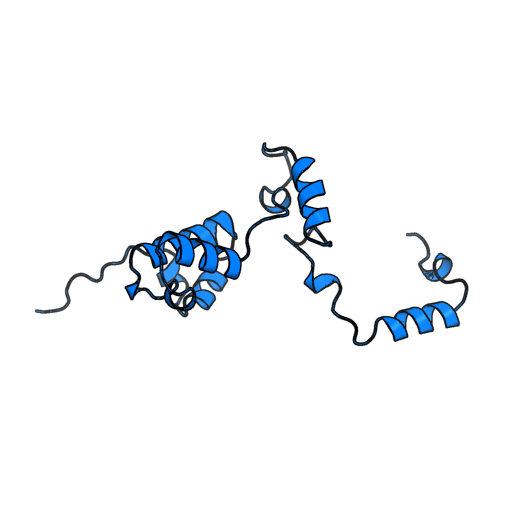 3.459 -9.779 1.00 89.44 101 VAL A CA 1
ATOM 787 C C . VAL A 1 101 ? 8.660 4.494 -9.894 1.00 89.44 101 VAL A C 1
ATOM 789 O O . VAL A 1 101 ? 8.139 4.968 -8.876 1.00 89.44 101 VAL A O 1
ATOM 792 N N . TYR A 1 102 ? 8.234 4.809 -11.121 1.00 90.25 102 TYR A N 1
ATOM 793 C CA . TYR A 1 102 ? 7.116 5.717 -11.363 1.00 90.25 102 TYR A CA 1
ATOM 794 C C . TYR A 1 102 ? 5.822 5.213 -10.712 1.00 90.25 102 TYR A C 1
ATOM 796 O O . TYR A 1 102 ? 5.151 5.961 -9.996 1.00 90.25 102 TYR A O 1
ATOM 804 N N . LEU A 1 103 ? 5.475 3.939 -10.906 1.00 89.06 103 LEU A N 1
ATOM 805 C CA . LEU A 1 103 ? 4.249 3.350 -10.370 1.00 89.06 103 LEU A CA 1
ATOM 806 C C . LEU A 1 103 ? 4.295 3.170 -8.846 1.00 89.06 103 LEU A C 1
ATOM 808 O O . LEU A 1 103 ? 3.282 3.393 -8.184 1.00 89.06 103 LEU A O 1
ATOM 812 N N . LEU A 1 104 ? 5.450 2.863 -8.258 1.00 87.88 104 LEU A N 1
ATOM 813 C CA . LEU A 1 104 ? 5.621 2.824 -6.802 1.00 87.88 104 LEU A CA 1
ATOM 814 C C . LEU A 1 104 ? 5.342 4.203 -6.179 1.00 87.88 104 LEU A C 1
ATOM 816 O O . LEU A 1 104 ? 4.642 4.315 -5.170 1.00 87.88 104 LEU A O 1
ATOM 820 N N . ARG A 1 105 ? 5.809 5.274 -6.828 1.00 86.25 105 ARG A N 1
ATOM 821 C CA . ARG A 1 105 ? 5.549 6.659 -6.406 1.00 86.25 105 ARG A CA 1
ATOM 822 C C . ARG A 1 105 ? 4.109 7.092 -6.647 1.00 86.25 105 ARG A C 1
ATOM 824 O O . ARG A 1 105 ? 3.532 7.780 -5.810 1.00 86.25 105 ARG A O 1
ATOM 831 N N . ARG A 1 106 ? 3.537 6.744 -7.799 1.00 83.06 106 ARG A N 1
ATOM 832 C CA . ARG A 1 106 ? 2.260 7.304 -8.259 1.00 83.06 106 ARG A CA 1
ATOM 833 C C . ARG A 1 106 ? 1.054 6.455 -7.885 1.00 83.06 106 ARG A C 1
ATOM 835 O O . ARG A 1 106 ? 0.053 7.010 -7.447 1.00 83.06 106 ARG A O 1
ATOM 842 N N . ALA A 1 107 ? 1.144 5.147 -8.090 1.00 82.25 107 ALA A N 1
ATOM 843 C CA . ALA A 1 107 ? 0.049 4.208 -7.886 1.00 82.25 107 ALA A CA 1
ATOM 844 C C . ALA A 1 107 ? 0.082 3.600 -6.480 1.00 82.25 107 ALA A C 1
ATOM 846 O O . ALA A 1 107 ? -0.956 3.551 -5.835 1.00 82.25 107 ALA A O 1
ATOM 847 N N . ALA A 1 108 ? 1.255 3.214 -5.963 1.00 82.00 108 ALA A N 1
ATOM 848 C CA . ALA A 1 108 ? 1.378 2.741 -4.578 1.00 82.00 108 ALA A CA 1
ATOM 849 C C . ALA A 1 108 ? 1.534 3.885 -3.556 1.00 82.00 108 ALA A C 1
ATOM 851 O O . ALA A 1 108 ? 1.329 3.676 -2.360 1.00 82.00 108 ALA A O 1
ATOM 852 N N . ASN A 1 109 ? 1.828 5.110 -4.021 1.00 81.81 109 ASN A N 1
ATOM 853 C CA . ASN A 1 109 ? 2.024 6.310 -3.195 1.00 81.81 109 ASN A CA 1
ATOM 854 C C . ASN A 1 109 ? 3.075 6.113 -2.090 1.00 81.81 109 ASN A C 1
ATOM 856 O O . ASN A 1 109 ? 2.928 6.632 -0.979 1.00 81.81 109 ASN A O 1
ATOM 860 N N . LEU A 1 110 ? 4.120 5.343 -2.394 1.00 81.12 110 LEU A N 1
ATOM 861 C CA . LEU A 1 110 ? 5.228 5.125 -1.478 1.00 81.12 110 LEU A CA 1
ATOM 862 C C . LEU A 1 110 ? 6.062 6.412 -1.359 1.00 81.12 110 LEU A C 1
ATOM 864 O O . LEU A 1 110 ? 6.350 7.077 -2.370 1.00 81.12 110 LEU A O 1
ATOM 868 N N . PRO A 1 111 ? 6.469 6.796 -0.138 1.00 80.19 111 PRO A N 1
ATOM 869 C CA . PRO A 1 111 ? 7.382 7.912 0.045 1.00 80.19 111 PRO A CA 1
ATOM 870 C C . PRO A 1 111 ? 8.733 7.601 -0.613 1.00 80.19 111 PRO A C 1
ATOM 872 O O . PRO A 1 111 ? 9.145 6.447 -0.707 1.00 80.19 111 PRO A O 1
ATOM 875 N N . LEU A 1 112 ? 9.448 8.645 -1.047 1.00 76.62 112 LEU A N 1
ATOM 876 C CA . 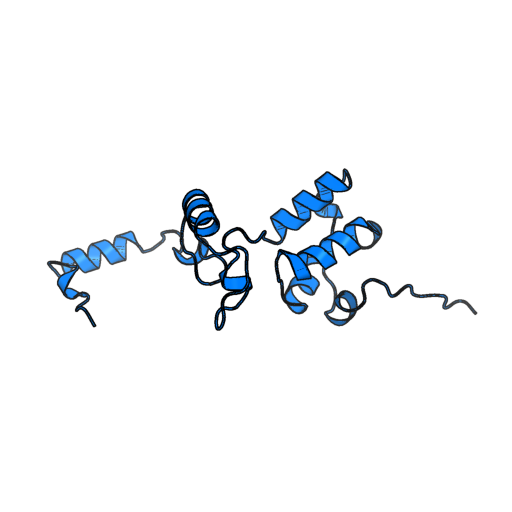LEU A 1 112 ? 10.752 8.525 -1.723 1.00 76.62 112 LEU A CA 1
ATOM 877 C C . LEU A 1 112 ? 11.738 7.635 -0.956 1.00 76.62 112 LEU A C 1
ATOM 879 O O . LEU A 1 112 ? 12.440 6.842 -1.567 1.00 76.62 112 LEU A O 1
ATOM 883 N N . ALA A 1 113 ? 11.749 7.737 0.374 1.00 76.56 113 ALA A N 1
ATOM 884 C CA . ALA A 1 113 ? 12.607 6.933 1.236 1.00 76.56 113 ALA A CA 1
ATOM 885 C C . ALA A 1 113 ? 12.274 5.434 1.213 1.00 76.56 113 ALA A C 1
ATOM 887 O O . ALA A 1 113 ? 13.180 4.617 1.316 1.00 76.56 113 ALA A O 1
ATOM 888 N N . GLU A 1 114 ? 11.004 5.058 1.071 1.00 78.12 114 GLU A N 1
ATOM 889 C CA . GLU A 1 114 ? 10.624 3.644 0.975 1.00 78.12 114 GLU A CA 1
ATOM 890 C C . GLU A 1 114 ? 10.863 3.091 -0.420 1.00 78.12 114 GLU A C 1
ATOM 892 O O . GLU A 1 114 ? 11.376 1.985 -0.542 1.00 78.12 114 GLU A O 1
ATOM 897 N N . VAL A 1 115 ? 10.598 3.881 -1.465 1.00 80.00 115 VAL A N 1
ATOM 898 C CA . VAL A 1 115 ? 10.964 3.486 -2.831 1.00 80.00 115 VAL A CA 1
ATOM 899 C C . VAL A 1 115 ? 12.469 3.249 -2.918 1.00 80.00 115 VAL A C 1
ATOM 901 O O . VAL A 1 115 ? 12.876 2.216 -3.430 1.00 80.00 115 VAL A O 1
ATOM 904 N N . ALA A 1 116 ? 13.278 4.144 -2.343 1.00 78.06 116 ALA A N 1
ATOM 905 C CA . ALA A 1 116 ? 14.732 4.021 -2.264 1.00 78.06 116 ALA A CA 1
ATOM 906 C C . ALA A 1 116 ? 15.187 2.728 -1.567 1.00 78.06 116 ALA A C 1
ATOM 908 O O . ALA A 1 116 ? 16.080 2.057 -2.071 1.00 78.06 116 ALA A O 1
ATOM 909 N N . LYS A 1 117 ? 14.515 2.314 -0.484 1.00 77.75 117 LYS A N 1
ATOM 910 C CA . LYS A 1 117 ? 14.760 1.010 0.157 1.00 77.75 117 LYS A CA 1
ATOM 911 C C . LYS A 1 117 ? 14.389 -0.169 -0.744 1.00 77.75 117 LYS A C 1
ATOM 913 O O . LYS A 1 117 ? 15.130 -1.140 -0.782 1.00 77.75 117 LYS A O 1
ATOM 918 N N . CYS A 1 118 ? 13.271 -0.096 -1.470 1.00 67.94 118 CYS A N 1
ATOM 919 C CA . CYS A 1 118 ? 12.855 -1.162 -2.389 1.00 67.94 118 CYS A CA 1
ATOM 920 C C . CYS A 1 118 ? 13.845 -1.361 -3.544 1.00 67.94 118 CYS A C 1
ATOM 922 O O . CYS A 1 118 ? 14.018 -2.483 -4.005 1.00 67.94 118 CYS A O 1
ATOM 924 N N . VAL A 1 119 ? 14.485 -0.286 -4.010 1.00 67.81 119 VAL A N 1
ATOM 925 C CA . VAL A 1 119 ? 15.474 -0.341 -5.100 1.00 67.81 119 VAL A CA 1
ATOM 926 C C . VAL A 1 119 ? 16.925 -0.435 -4.610 1.00 67.81 119 VAL A C 1
ATOM 928 O O . VAL A 1 119 ? 17.829 -0.373 -5.434 1.00 67.81 119 VAL A O 1
ATOM 931 N N . ASP A 1 120 ? 17.142 -0.561 -3.296 1.00 63.75 120 ASP A N 1
ATOM 932 C CA . ASP A 1 120 ? 18.456 -0.571 -2.632 1.00 63.75 120 ASP A CA 1
ATOM 933 C C . ASP A 1 120 ? 19.361 0.619 -3.028 1.00 63.75 120 ASP A C 1
ATOM 935 O O . ASP A 1 120 ? 20.547 0.489 -3.329 1.00 63.75 120 ASP A O 1
ATOM 939 N N . LEU A 1 121 ? 18.775 1.821 -3.089 1.00 60.25 121 LEU A N 1
ATOM 940 C CA . LEU A 1 121 ? 19.450 3.060 -3.493 1.00 60.25 121 LEU A CA 1
ATOM 941 C C . LEU A 1 121 ? 19.223 4.192 -2.487 1.00 60.25 121 LEU A C 1
ATOM 943 O O . LEU A 1 121 ? 18.361 4.135 -1.614 1.00 60.25 121 LEU A O 1
ATOM 947 N N . SER A 1 122 ? 19.995 5.272 -2.632 1.00 51.88 122 SER A N 1
ATOM 948 C CA . SER A 1 122 ? 19.786 6.511 -1.877 1.00 51.88 122 SER A CA 1
ATOM 949 C C . SER A 1 122 ? 18.583 7.308 -2.405 1.00 51.88 122 SER A C 1
ATOM 951 O O . SER A 1 122 ? 18.196 7.207 -3.570 1.00 51.88 122 SER A O 1
ATOM 953 N N . THR A 1 123 ? 17.989 8.157 -1.564 1.00 51.66 123 THR A N 1
ATOM 954 C CA . THR A 1 123 ? 16.792 8.951 -1.908 1.00 51.66 123 THR A CA 1
ATOM 955 C C . THR A 1 123 ? 16.989 9.891 -3.103 1.00 51.66 123 THR A C 1
ATOM 957 O O . THR A 1 123 ? 16.061 10.068 -3.892 1.00 51.66 123 THR A O 1
ATOM 960 N N . ALA A 1 124 ? 18.192 10.447 -3.280 1.00 50.22 124 ALA A N 1
ATOM 961 C CA . ALA A 1 124 ? 18.547 11.313 -4.409 1.00 50.22 124 ALA A CA 1
ATOM 962 C C . ALA A 1 124 ? 18.485 10.574 -5.761 1.00 50.22 124 ALA A C 1
ATOM 964 O O . ALA A 1 124 ? 18.034 11.128 -6.757 1.00 50.22 124 ALA A O 1
ATOM 965 N N . SER A 1 125 ? 18.848 9.290 -5.770 1.00 50.84 125 SER A N 1
ATOM 966 C CA . SER A 1 125 ? 18.842 8.419 -6.953 1.00 50.84 125 SER A CA 1
ATOM 967 C C . SER A 1 125 ? 17.446 8.013 -7.445 1.00 50.84 125 SER A C 1
ATOM 969 O O . SER A 1 125 ? 17.313 7.483 -8.544 1.00 50.84 125 SER A O 1
ATOM 971 N N . VAL A 1 126 ? 16.414 8.212 -6.623 1.00 54.72 126 VAL A N 1
ATOM 972 C CA . VAL A 1 126 ? 15.010 7.908 -6.952 1.00 54.72 126 VAL A CA 1
ATOM 973 C C . VAL A 1 126 ? 14.269 9.153 -7.448 1.00 54.72 126 VAL A C 1
ATOM 975 O O . VAL A 1 126 ? 13.259 9.037 -8.140 1.00 54.72 126 VAL A O 1
ATOM 978 N N . ALA A 1 127 ? 14.760 10.344 -7.097 1.00 53.69 127 ALA A N 1
ATOM 979 C CA . ALA A 1 127 ? 14.186 11.613 -7.531 1.00 53.69 127 ALA A CA 1
ATOM 980 C C . ALA A 1 127 ? 14.469 11.908 -9.013 1.00 53.69 127 ALA A C 1
ATOM 982 O O . ALA A 1 127 ? 13.605 12.472 -9.679 1.00 53.69 127 ALA A O 1
ATOM 983 N N . ASP A 1 128 ? 15.627 11.473 -9.520 1.00 54.78 128 ASP A N 1
ATOM 984 C CA . ASP A 1 128 ? 16.000 11.567 -10.932 1.00 54.78 128 ASP A CA 1
ATOM 985 C C . ASP A 1 128 ? 16.388 10.187 -11.504 1.00 54.78 128 ASP A C 1
ATOM 987 O O . ASP A 1 128 ? 17.559 9.802 -11.494 1.00 54.78 128 ASP A O 1
ATOM 991 N N . PRO A 1 129 ? 15.414 9.397 -11.990 1.00 53.12 129 PRO A N 1
ATOM 992 C CA . PRO A 1 129 ? 15.682 8.112 -12.633 1.00 53.12 129 PRO A CA 1
ATOM 993 C C . PRO A 1 129 ? 16.307 8.245 -14.038 1.00 53.12 129 PRO A C 1
ATOM 995 O O . PRO A 1 129 ? 16.518 7.220 -14.688 1.00 53.12 129 PRO A O 1
ATOM 998 N N . SER A 1 130 ? 16.579 9.471 -14.509 1.00 49.19 130 SER A N 1
ATOM 999 C CA . SER A 1 130 ? 17.071 9.786 -15.862 1.00 49.19 130 SER A CA 1
ATOM 1000 C C . SER A 1 130 ? 18.544 10.204 -15.888 1.00 49.19 130 SER A C 1
ATOM 1002 O O . SER A 1 130 ? 19.040 10.557 -16.952 1.00 49.19 130 SER A O 1
ATOM 1004 N N . GLY A 1 131 ? 19.235 10.182 -14.743 1.00 44.00 131 GLY A N 1
ATOM 1005 C CA . GLY A 1 131 ? 20.646 10.549 -14.636 1.00 44.00 131 GLY A CA 1
ATOM 1006 C C . GLY A 1 131 ? 21.570 9.534 -15.309 1.00 44.00 131 GLY A C 1
ATOM 1007 O O . GLY A 1 131 ? 22.212 8.729 -14.627 1.00 44.00 131 GLY A O 1
ATOM 1008 N N . ASP A 1 132 ? 21.629 9.579 -16.638 1.00 42.16 132 ASP A N 1
ATOM 1009 C CA . ASP A 1 132 ? 22.749 9.083 -17.424 1.00 42.16 132 ASP A CA 1
ATOM 1010 C C . ASP A 1 132 ? 24.018 9.784 -16.922 1.00 42.16 132 ASP A C 1
ATOM 1012 O O . ASP A 1 132 ? 24.135 11.009 -16.942 1.00 42.16 132 ASP A O 1
ATOM 1016 N N . ARG A 1 133 ? 24.976 8.997 -16.422 1.00 44.25 133 ARG A N 1
ATOM 1017 C CA . ARG A 1 133 ? 26.354 9.468 -16.282 1.00 44.25 133 ARG A CA 1
ATOM 1018 C C . ARG A 1 133 ? 26.987 9.389 -17.662 1.00 44.25 133 ARG A C 1
ATOM 1020 O O . ARG A 1 133 ? 27.521 8.348 -18.037 1.00 44.25 133 ARG A O 1
ATOM 1027 N N . GLU A 1 134 ? 26.902 10.482 -18.406 1.00 37.00 134 GLU A N 1
ATOM 1028 C CA . GLU A 1 134 ? 27.849 10.740 -19.482 1.00 37.00 134 GLU A CA 1
ATOM 1029 C C . GLU A 1 134 ? 29.260 10.853 -18.891 1.00 37.00 134 GLU A C 1
ATOM 1031 O O . GLU A 1 134 ? 29.506 11.640 -17.980 1.00 37.00 134 GLU A O 1
ATOM 1036 N N . GLY A 1 135 ? 30.142 9.996 -19.409 1.00 38.97 135 GLY A N 1
ATOM 1037 C CA . GLY A 1 135 ? 31.559 10.251 -19.659 1.00 38.97 135 GLY A CA 1
ATOM 1038 C C . GLY A 1 135 ? 32.386 10.869 -18.538 1.00 38.97 135 GLY A C 1
ATOM 1039 O O . GLY A 1 135 ? 32.482 12.086 -18.421 1.00 38.97 135 GLY A O 1
ATOM 1040 N N . GLN A 1 136 ? 33.127 10.021 -17.831 1.00 36.16 136 GLN A N 1
ATOM 1041 C CA . GLN A 1 136 ? 34.448 10.407 -17.351 1.00 36.16 136 GLN A CA 1
ATOM 1042 C C . GLN A 1 136 ? 35.453 9.411 -17.925 1.00 36.16 136 GLN A C 1
ATOM 1044 O O . GLN A 1 136 ? 35.740 8.403 -17.297 1.00 36.16 136 GLN A O 1
ATOM 1049 N N . ASP A 1 137 ? 35.892 9.707 -19.145 1.00 39.34 137 ASP A N 1
ATOM 1050 C CA . ASP A 1 137 ? 37.159 9.285 -19.740 1.00 39.34 137 ASP A CA 1
ATOM 1051 C C . ASP A 1 137 ? 37.622 10.470 -20.604 1.00 39.34 137 ASP A C 1
ATOM 1053 O O . ASP A 1 137 ? 37.047 10.726 -21.662 1.00 39.34 137 ASP A O 1
ATOM 1057 N N . ASP A 1 138 ? 38.517 11.279 -20.029 1.00 38.12 138 ASP 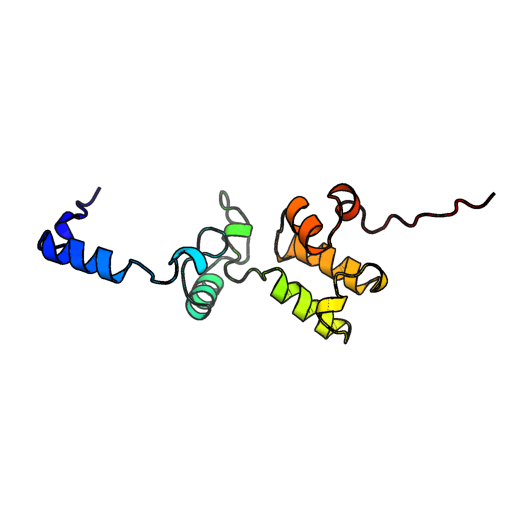A N 1
ATOM 1058 C CA . ASP A 1 138 ? 39.721 11.882 -20.637 1.00 38.12 138 ASP A CA 1
ATOM 1059 C C . ASP A 1 138 ? 40.414 12.818 -19.626 1.00 38.12 138 ASP A C 1
ATOM 1061 O O . ASP A 1 138 ? 39.765 13.761 -19.107 1.00 38.12 138 ASP A O 1
#

Radius of gyration: 21.71 Å; chains: 1; bounding box: 61×34×55 Å

Secondary structure (DSSP, 8-state):
---GGGG-SSHHHHHHHHHHHTTSPPGGGGEETTTEES-HHHHHHHHTTS-SSPPTTS-GGGG-TTPPPHHHHHHHHHHHTTS-GGGTTSGGGTHHHHHHHHHHHHTS---HHHHHHHTTS-THHHH-TT--------

Sequence (138 aa):
MDDVRALFPSRGAYRRFVEEGIGENSLWAGLRGQIYLGREDFLKRVERRLPGRPVKGIARSHLEPLRPGAAAIEAGVAKAYRMAPDRVLHRASGEAYKAAVYLLRRAANLPLAEVAKCVDLSTASVADPSGDREGQDD

pLDDT: mean 78.67, std 14.48, range [36.16, 96.0]